Protein AF-A0A227J0B3-F1 (afdb_monomer_lite)

pLDDT: mean 82.49, std 16.49, range [45.88, 97.81]

Structure (mmCIF, N/CA/C/O backbone):
data_AF-A0A227J0B3-F1
#
_entry.id   AF-A0A227J0B3-F1
#
loop_
_atom_site.group_PDB
_atom_site.id
_atom_site.type_symbol
_atom_site.label_atom_id
_atom_site.label_alt_id
_atom_site.label_comp_id
_atom_site.label_asym_id
_atom_site.label_entity_id
_atom_site.label_seq_id
_atom_site.pdbx_PDB_ins_code
_atom_site.Cartn_x
_atom_site.Cartn_y
_atom_site.Cartn_z
_atom_site.occupancy
_atom_site.B_iso_or_equiv
_atom_site.auth_seq_id
_atom_site.auth_comp_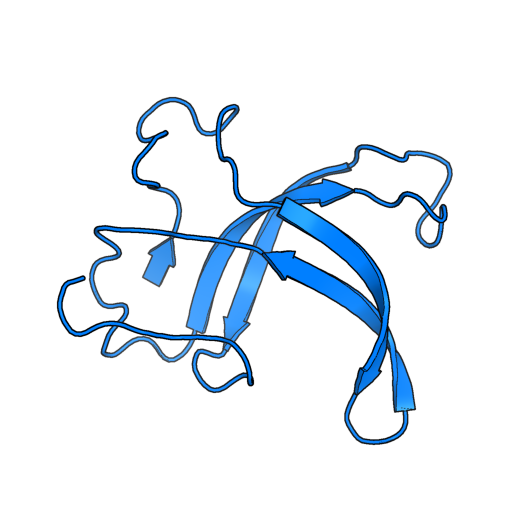id
_atom_site.auth_asym_id
_atom_site.auth_atom_id
_atom_site.pdbx_PDB_model_num
ATOM 1 N N . CYS A 1 1 ? 9.335 -9.841 -4.714 1.00 54.41 1 CYS A N 1
ATOM 2 C CA . CYS A 1 1 ? 10.410 -8.813 -4.760 1.00 54.41 1 CYS A CA 1
ATOM 3 C C . CYS A 1 1 ? 10.115 -7.730 -3.715 1.00 54.41 1 CYS A C 1
ATOM 5 O O . CYS A 1 1 ? 8.988 -7.686 -3.232 1.00 54.41 1 CYS A O 1
ATOM 7 N N . PHE A 1 2 ? 11.088 -6.890 -3.336 1.00 53.38 2 PHE A N 1
ATOM 8 C CA . PHE A 1 2 ? 10.894 -5.839 -2.322 1.00 53.38 2 PHE A CA 1
ATOM 9 C C . PHE A 1 2 ? 11.107 -4.453 -2.941 1.00 53.38 2 PHE A C 1
ATOM 11 O O . PHE A 1 2 ? 12.210 -4.114 -3.366 1.00 53.38 2 PHE A O 1
ATOM 18 N N . ALA A 1 3 ? 10.034 -3.676 -3.040 1.00 54.84 3 ALA A N 1
ATOM 19 C CA . ALA A 1 3 ? 9.983 -2.377 -3.686 1.00 54.84 3 ALA A CA 1
ATOM 20 C C . ALA A 1 3 ? 10.220 -1.255 -2.671 1.00 54.84 3 ALA A C 1
ATOM 22 O O . ALA A 1 3 ? 9.288 -0.608 -2.191 1.00 54.84 3 ALA A O 1
ATOM 23 N N . LEU A 1 4 ? 11.493 -1.038 -2.339 1.00 56.62 4 LEU A N 1
ATOM 24 C CA . LEU A 1 4 ? 11.912 0.056 -1.464 1.00 56.62 4 LEU A CA 1
ATOM 25 C C . LEU A 1 4 ? 12.257 1.319 -2.273 1.00 56.62 4 LEU A C 1
ATOM 27 O O . LEU A 1 4 ? 11.736 2.398 -1.991 1.00 56.62 4 LEU A O 1
ATOM 31 N N . THR A 1 5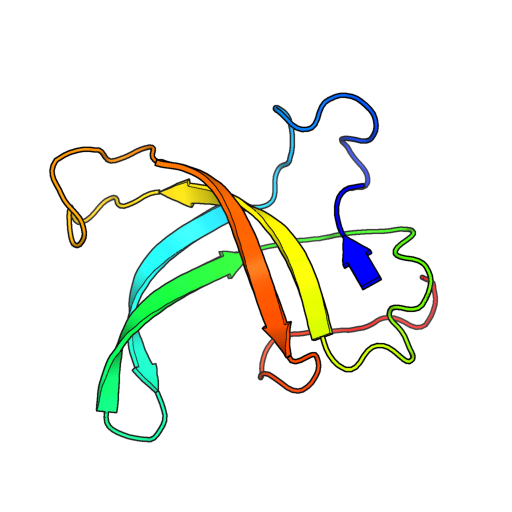 ? 13.071 1.175 -3.321 1.00 45.88 5 THR A N 1
ATOM 32 C CA . THR A 1 5 ? 13.627 2.288 -4.108 1.00 45.88 5 THR A CA 1
ATOM 33 C C . THR A 1 5 ? 12.581 2.961 -5.001 1.00 45.88 5 THR A C 1
ATOM 35 O O . THR A 1 5 ? 11.899 2.307 -5.787 1.00 45.88 5 THR A O 1
ATOM 38 N N . SER A 1 6 ? 12.473 4.284 -4.890 1.00 50.94 6 SER A N 1
ATOM 39 C CA . SER A 1 6 ? 11.631 5.151 -5.728 1.00 50.94 6 SER A CA 1
ATOM 40 C C . SER A 1 6 ? 12.511 6.123 -6.540 1.00 50.94 6 SER A C 1
ATOM 42 O O . SER A 1 6 ? 13.694 6.260 -6.223 1.00 50.94 6 SER A O 1
ATOM 44 N N . PRO A 1 7 ? 11.983 6.813 -7.573 1.00 49.75 7 PRO A N 1
ATOM 45 C CA . PRO A 1 7 ? 12.754 7.777 -8.373 1.00 49.75 7 PRO A CA 1
ATOM 46 C C . PRO A 1 7 ? 13.392 8.906 -7.549 1.00 49.75 7 PRO A C 1
ATOM 48 O O . PRO A 1 7 ? 14.411 9.457 -7.953 1.00 49.75 7 PRO A O 1
ATOM 51 N N . GLU A 1 8 ? 12.785 9.238 -6.410 1.00 48.75 8 GLU A N 1
ATOM 52 C CA . GLU A 1 8 ? 13.121 10.389 -5.565 1.00 48.75 8 GLU A CA 1
ATOM 53 C C . GLU A 1 8 ? 13.768 9.976 -4.231 1.00 48.75 8 GLU A C 1
ATOM 55 O O . GLU A 1 8 ? 14.289 10.822 -3.510 1.00 48.75 8 GLU A O 1
ATOM 60 N N . ALA A 1 9 ? 13.788 8.677 -3.908 1.00 49.75 9 ALA A N 1
ATOM 61 C CA . ALA A 1 9 ? 14.359 8.161 -2.668 1.00 49.75 9 ALA A CA 1
ATOM 62 C C . ALA A 1 9 ? 14.936 6.746 -2.842 1.00 49.75 9 ALA A C 1
ATOM 64 O O . ALA A 1 9 ? 14.204 5.778 -3.078 1.00 49.75 9 ALA A O 1
ATOM 65 N N . GLY A 1 10 ? 16.262 6.643 -2.691 1.00 53.28 10 GLY A N 1
ATOM 66 C CA . GLY A 1 10 ? 17.009 5.385 -2.586 1.00 53.28 10 GLY A CA 1
ATOM 67 C C . GLY A 1 10 ? 17.492 5.120 -1.159 1.00 53.28 10 GLY A C 1
ATOM 68 O O . GLY A 1 10 ? 17.049 4.166 -0.531 1.00 53.28 10 GLY A O 1
ATOM 69 N N . SER A 1 11 ? 18.371 5.980 -0.635 1.00 46.31 11 SER A N 1
ATOM 70 C CA . SER A 1 11 ? 18.959 5.847 0.711 1.00 46.31 11 SER A CA 1
ATOM 71 C C . SER A 1 11 ? 18.054 6.376 1.829 1.00 46.31 11 SER A C 1
ATOM 73 O O . SER A 1 11 ? 18.148 5.925 2.966 1.00 46.31 1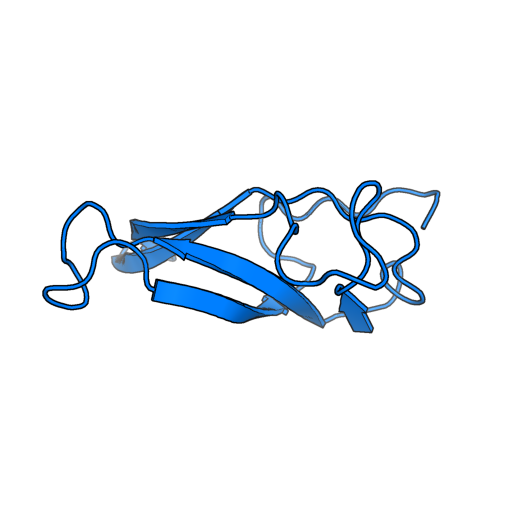1 SER A O 1
ATOM 75 N N . ASP A 1 12 ? 17.187 7.340 1.509 1.00 55.94 12 ASP A N 1
ATOM 76 C CA . ASP A 1 12 ? 16.293 7.999 2.460 1.00 55.94 12 ASP A CA 1
ATOM 77 C C . ASP A 1 12 ? 14.869 7.444 2.347 1.00 55.94 12 ASP A C 1
ATOM 79 O O . ASP A 1 12 ? 13.988 8.022 1.710 1.00 55.94 12 ASP A O 1
ATOM 83 N N . ALA A 1 13 ? 14.636 6.298 2.988 1.00 54.19 13 ALA A N 1
ATOM 84 C CA . ALA A 1 13 ? 13.306 5.695 3.070 1.00 54.19 13 ALA A CA 1
ATOM 85 C C . ALA A 1 13 ? 12.270 6.606 3.773 1.00 54.19 13 ALA A C 1
ATOM 87 O O . ALA A 1 13 ? 11.067 6.378 3.651 1.00 54.19 13 ALA A O 1
ATOM 88 N N . GLY A 1 14 ? 12.707 7.661 4.475 1.00 55.16 14 GLY A N 1
ATOM 89 C CA . GLY A 1 14 ? 11.836 8.675 5.071 1.00 55.16 14 GLY A CA 1
ATOM 90 C C . GLY A 1 14 ? 11.194 9.615 4.051 1.00 55.16 14 GLY A C 1
ATOM 91 O O . GLY A 1 14 ? 10.122 10.161 4.316 1.00 55.16 14 GLY A O 1
ATOM 92 N N . SER A 1 15 ? 11.782 9.761 2.863 1.00 60.72 15 SER A N 1
ATOM 93 C CA . SER A 1 15 ? 11.312 10.678 1.813 1.00 60.72 15 SER A CA 1
ATOM 94 C C . SER A 1 15 ? 10.452 10.006 0.739 1.00 60.72 15 SER A C 1
ATOM 96 O O . SER A 1 15 ? 10.132 10.629 -0.267 1.00 60.72 15 SER A O 1
ATOM 98 N N . ILE A 1 16 ? 10.029 8.756 0.957 1.00 73.75 16 ILE A N 1
ATOM 99 C CA . ILE A 1 16 ? 9.170 8.032 0.014 1.00 73.75 16 ILE A CA 1
ATOM 100 C C . ILE A 1 16 ? 7.867 8.835 -0.224 1.00 73.75 16 ILE A C 1
ATOM 102 O O . ILE A 1 16 ? 7.189 9.169 0.759 1.00 73.75 16 ILE A O 1
ATOM 106 N N . PRO A 1 17 ? 7.521 9.161 -1.489 1.00 79.62 17 PRO A N 1
ATOM 107 C CA . PRO A 1 17 ? 6.291 9.884 -1.825 1.00 79.62 17 PRO A CA 1
ATOM 108 C C . PRO A 1 17 ? 5.063 8.968 -1.809 1.00 79.62 17 PRO A C 1
ATOM 110 O O . PRO A 1 17 ? 3.937 9.451 -1.745 1.00 79.62 17 PRO A O 1
ATOM 113 N N . ASP A 1 18 ? 5.278 7.653 -1.860 1.00 88.69 18 ASP A N 1
ATOM 114 C CA . ASP A 1 18 ? 4.224 6.647 -1.837 1.00 88.69 18 ASP A CA 1
ATOM 115 C C . ASP A 1 18 ? 3.492 6.675 -0.500 1.00 88.69 18 ASP A C 1
ATOM 117 O O . ASP A 1 18 ? 4.107 6.655 0.575 1.00 88.69 18 ASP A O 1
ATOM 121 N N . TYR A 1 19 ? 2.168 6.681 -0.570 1.00 93.62 19 TYR A N 1
ATOM 122 C CA . TYR A 1 19 ? 1.331 6.782 0.610 1.00 93.62 19 TYR A CA 1
ATOM 123 C C . TYR A 1 19 ? 0.120 5.862 0.531 1.00 93.62 19 TYR A C 1
ATOM 125 O O . TYR A 1 19 ? -0.334 5.456 -0.541 1.00 93.62 19 TYR A O 1
ATOM 133 N N . GLY A 1 20 ? -0.396 5.544 1.709 1.00 96.12 20 GLY A N 1
ATOM 134 C CA . GLY A 1 20 ? -1.629 4.818 1.911 1.00 96.12 20 GLY A CA 1
ATOM 135 C C . GLY A 1 20 ? -2.559 5.604 2.816 1.00 96.12 20 GLY A C 1
ATOM 136 O O . GLY A 1 20 ? -2.108 6.254 3.759 1.00 96.12 20 GLY A O 1
ATOM 137 N N . VAL A 1 21 ? -3.852 5.524 2.535 1.00 97.50 21 VAL A N 1
ATOM 138 C CA . VAL A 1 21 ? -4.903 6.060 3.401 1.00 97.50 21 VAL A CA 1
ATOM 139 C C . VAL A 1 21 ? -5.757 4.900 3.882 1.00 97.50 21 VAL A C 1
ATOM 141 O O . VAL A 1 21 ? -6.266 4.131 3.063 1.00 97.50 21 VAL A O 1
ATOM 144 N N . VAL A 1 22 ? -5.890 4.759 5.198 1.00 97.81 22 VAL A N 1
ATOM 145 C CA . VAL A 1 22 ? -6.844 3.840 5.814 1.00 97.81 22 VAL A CA 1
ATOM 146 C C . VAL A 1 22 ? -8.246 4.315 5.460 1.00 97.81 22 VAL A C 1
ATOM 148 O O . VAL A 1 22 ? -8.583 5.482 5.636 1.00 97.81 22 VAL A O 1
ATOM 151 N N . CYS A 1 23 ? -9.053 3.417 4.911 1.00 96.88 23 CYS A N 1
ATOM 152 C CA . CYS A 1 23 ? -10.410 3.733 4.495 1.00 96.88 23 CYS A CA 1
ATOM 153 C C . CYS A 1 23 ? -11.280 2.480 4.494 1.00 96.88 23 CYS A C 1
ATOM 155 O O . CYS A 1 23 ? -10.785 1.354 4.371 1.00 96.88 23 CYS A O 1
ATOM 157 N N . LYS A 1 24 ? -12.596 2.678 4.533 1.00 96.88 24 LYS A N 1
ATOM 158 C CA . LYS A 1 24 ? -13.546 1.627 4.170 1.00 96.88 24 LYS A CA 1
ATOM 159 C C . LYS A 1 24 ? -13.729 1.562 2.656 1.00 96.88 24 LYS A C 1
ATOM 161 O O . LYS A 1 24 ? -13.676 2.579 1.963 1.00 96.88 24 LYS A O 1
ATOM 166 N N . GLY A 1 25 ? -13.949 0.362 2.140 1.00 93.44 25 GLY A N 1
ATOM 167 C CA . GLY A 1 25 ? -14.237 0.140 0.728 1.00 93.44 25 GLY A CA 1
ATOM 168 C C . GLY A 1 25 ? -14.921 -1.197 0.497 1.00 93.44 25 GLY A C 1
ATOM 169 O O . GLY A 1 25 ? -14.965 -2.044 1.384 1.00 93.44 25 GLY A O 1
ATOM 170 N N . GLU A 1 26 ? -15.461 -1.383 -0.701 1.00 94.12 26 GLU A N 1
ATOM 171 C CA . GLU A 1 26 ? -16.042 -2.658 -1.104 1.00 94.12 26 GLU A CA 1
ATOM 172 C C . GLU A 1 26 ? -14.946 -3.602 -1.618 1.00 94.12 26 GLU A C 1
ATOM 174 O O . GLU A 1 26 ? -14.171 -3.252 -2.512 1.00 94.12 26 GLU A O 1
ATOM 179 N N . TRP A 1 27 ? -14.892 -4.808 -1.061 1.00 89.44 27 TRP A N 1
ATOM 180 C CA . TRP A 1 27 ? -14.031 -5.898 -1.506 1.00 89.44 27 TRP A CA 1
ATOM 181 C C . TRP A 1 27 ? -14.840 -7.194 -1.516 1.00 89.44 27 TRP A C 1
ATOM 183 O O . TRP A 1 27 ? -15.448 -7.551 -0.509 1.00 89.44 27 TRP A O 1
ATOM 193 N N . GLU A 1 28 ? -14.884 -7.881 -2.661 1.00 91.06 28 GLU A N 1
ATOM 194 C CA . GLU A 1 28 ? -15.648 -9.131 -2.836 1.00 91.06 28 GLU A CA 1
ATOM 195 C C . GLU A 1 28 ? -17.117 -9.029 -2.368 1.00 91.06 28 GLU A C 1
ATOM 197 O O . GLU A 1 28 ? -17.669 -9.942 -1.752 1.00 91.06 28 GLU A O 1
ATOM 202 N N . GLY A 1 29 ? -17.758 -7.887 -2.646 1.00 94.38 29 GLY A N 1
ATOM 203 C CA . GLY A 1 29 ? -19.157 -7.627 -2.291 1.00 94.38 29 GLY A CA 1
ATOM 204 C C . GLY A 1 29 ? -19.398 -7.330 -0.808 1.00 94.38 29 GLY A C 1
ATOM 205 O O . GLY A 1 29 ? -20.544 -7.363 -0.357 1.00 94.38 29 GLY A O 1
ATOM 206 N N . LYS A 1 30 ? -18.344 -7.075 -0.023 1.00 95.75 30 LYS A N 1
ATOM 207 C CA . LYS A 1 30 ? -18.438 -6.717 1.397 1.00 95.75 30 LYS A CA 1
ATOM 208 C C . LYS A 1 30 ? -17.744 -5.392 1.663 1.00 95.75 30 LYS A C 1
ATOM 210 O O . LYS A 1 30 ? -16.669 -5.133 1.130 1.00 95.75 30 LYS A O 1
ATOM 215 N N . GLU A 1 31 ? -18.329 -4.576 2.534 1.00 96.44 31 GLU A N 1
ATOM 216 C CA . GLU A 1 31 ? -17.615 -3.436 3.103 1.00 96.44 31 GLU A CA 1
ATOM 217 C C . GLU A 1 31 ? -16.520 -3.960 4.040 1.00 96.44 31 GLU A C 1
ATOM 219 O O . GLU A 1 31 ? -16.796 -4.706 4.983 1.00 96.44 31 GLU A O 1
ATOM 224 N N . VAL A 1 32 ? -15.275 -3.580 3.768 1.00 96.56 32 VAL A N 1
ATOM 225 C CA . VAL A 1 32 ? -14.107 -3.949 4.566 1.00 96.56 32 VAL A CA 1
ATOM 226 C C . VAL A 1 32 ? -13.311 -2.708 4.944 1.00 96.56 32 VAL A C 1
ATOM 228 O O . VAL A 1 32 ? -13.299 -1.706 4.226 1.00 96.56 32 VAL A O 1
ATOM 231 N N . LEU A 1 33 ? -12.616 -2.789 6.076 1.00 97.00 33 LEU A N 1
ATOM 232 C CA . LEU A 1 33 ? -11.570 -1.838 6.428 1.00 97.00 33 LEU A CA 1
ATOM 233 C C . LEU A 1 33 ? -10.286 -2.229 5.693 1.00 97.00 33 LEU A C 1
ATOM 235 O O . LEU A 1 33 ? -9.842 -3.373 5.787 1.00 97.00 33 LEU A O 1
ATOM 239 N N . GLY A 1 34 ? -9.694 -1.287 4.968 1.00 95.44 34 GLY A N 1
ATOM 240 C CA . GLY A 1 34 ? -8.485 -1.524 4.194 1.00 95.44 34 GLY A CA 1
ATOM 241 C C . GLY A 1 34 ? -7.656 -0.262 4.017 1.00 95.44 34 GLY A C 1
ATOM 242 O O . GLY A 1 34 ? -7.798 0.716 4.750 1.00 95.44 34 GLY A O 1
ATOM 243 N N . MET A 1 35 ? -6.767 -0.297 3.029 1.00 95.31 35 MET A N 1
ATOM 244 C CA . MET A 1 35 ? -5.895 0.821 2.685 1.00 95.31 35 MET A CA 1
ATOM 245 C C . MET A 1 35 ? -5.985 1.093 1.188 1.00 95.31 35 MET A C 1
ATOM 247 O O . MET A 1 35 ? -5.862 0.171 0.379 1.00 95.31 35 MET A O 1
ATOM 251 N N . ARG A 1 36 ? -6.151 2.360 0.810 1.00 94.81 36 ARG A N 1
ATOM 252 C CA . ARG A 1 36 ? -6.001 2.812 -0.575 1.00 94.81 36 ARG A CA 1
ATOM 253 C C . ARG A 1 36 ? -4.587 3.329 -0.767 1.00 94.81 36 ARG A C 1
ATOM 255 O O . ARG A 1 36 ? -4.192 4.278 -0.095 1.00 94.81 36 ARG A O 1
ATOM 262 N N . LEU A 1 37 ? -3.838 2.695 -1.660 1.00 94.12 37 LEU A N 1
ATOM 263 C CA . LEU A 1 37 ? -2.422 2.975 -1.875 1.00 94.12 37 LEU A CA 1
ATOM 264 C C . LEU A 1 37 ? -2.215 3.724 -3.194 1.00 94.12 37 LEU A C 1
ATOM 266 O O . LEU A 1 37 ? -2.809 3.365 -4.209 1.00 94.12 37 LEU A O 1
ATOM 270 N N . THR A 1 38 ? -1.332 4.719 -3.176 1.00 90.56 38 THR A N 1
ATOM 271 C CA . THR A 1 38 ? -0.843 5.436 -4.360 1.00 90.56 38 THR A 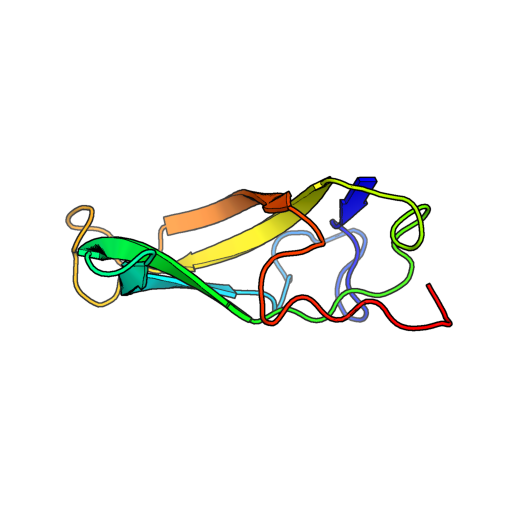CA 1
ATOM 272 C C . THR A 1 38 ? 0.679 5.371 -4.345 1.00 90.56 38 THR A C 1
ATOM 274 O O . THR A 1 38 ? 1.303 5.842 -3.392 1.00 90.56 38 THR A O 1
ATOM 277 N N . TRP A 1 39 ? 1.285 4.786 -5.380 1.00 88.81 39 TRP A N 1
ATOM 278 C CA . TRP A 1 39 ? 2.738 4.635 -5.456 1.00 88.81 39 TRP A CA 1
ATOM 279 C C . TRP A 1 39 ? 3.271 4.722 -6.887 1.00 88.81 39 TRP A C 1
ATOM 281 O O . TRP A 1 39 ? 2.560 4.440 -7.851 1.00 88.81 39 TRP A O 1
ATOM 291 N N . ASN A 1 40 ? 4.549 5.080 -7.021 1.00 85.00 40 ASN A N 1
ATOM 292 C CA . ASN A 1 40 ? 5.288 5.003 -8.280 1.00 85.00 40 ASN A CA 1
ATOM 293 C C . ASN A 1 40 ? 6.747 4.604 -8.011 1.00 85.00 40 ASN A C 1
ATOM 295 O O . ASN A 1 40 ? 7.570 5.405 -7.564 1.00 85.00 40 ASN A O 1
ATOM 299 N N . LYS A 1 41 ? 7.073 3.338 -8.289 1.00 76.81 41 LYS A N 1
ATOM 300 C CA . LYS A 1 41 ? 8.403 2.759 -8.056 1.00 76.81 41 LYS A CA 1
ATOM 301 C C . LYS A 1 41 ? 9.107 2.470 -9.383 1.00 76.81 41 LYS A C 1
ATOM 303 O O . LYS A 1 41 ? 8.472 2.087 -10.361 1.00 76.81 41 LYS A O 1
ATOM 308 N N . ARG A 1 42 ? 10.435 2.613 -9.403 1.00 71.69 42 ARG A N 1
ATOM 309 C CA . ARG A 1 42 ? 11.311 2.286 -10.548 1.00 71.69 42 ARG A CA 1
ATOM 310 C C . ARG A 1 42 ? 12.428 1.351 -10.092 1.00 71.69 42 ARG A C 1
ATOM 312 O O . ARG A 1 42 ? 12.781 1.380 -8.916 1.00 71.69 42 ARG A O 1
ATOM 319 N N . TYR A 1 43 ? 12.996 0.561 -11.005 1.00 63.97 43 TYR A N 1
ATOM 320 C CA . TYR A 1 43 ? 14.124 -0.341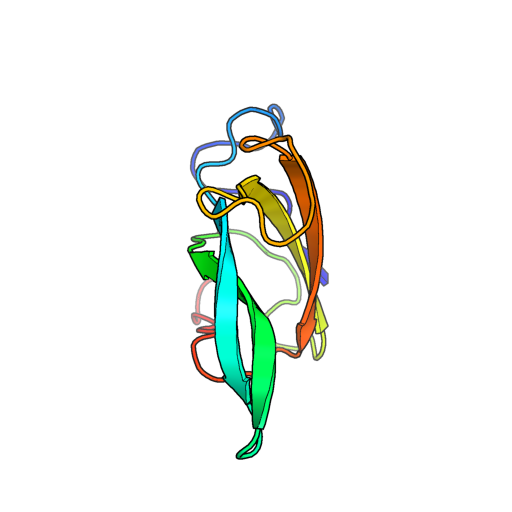 -10.729 1.00 63.97 43 TYR A CA 1
ATOM 321 C C . TYR A 1 43 ? 13.802 -1.461 -9.735 1.00 63.97 43 TYR A C 1
ATOM 323 O O . TYR A 1 43 ? 14.656 -1.901 -8.966 1.00 63.97 43 TYR A O 1
ATOM 331 N N . ILE A 1 44 ? 12.558 -1.955 -9.758 1.00 70.31 44 ILE A N 1
ATOM 332 C CA . ILE A 1 44 ? 12.158 -3.105 -8.942 1.00 70.31 44 ILE A CA 1
ATOM 333 C C . ILE A 1 44 ? 12.532 -4.392 -9.673 1.00 70.31 44 ILE A C 1
ATOM 335 O O . ILE A 1 44 ? 11.775 -4.908 -10.498 1.00 70.31 44 ILE A O 1
ATOM 339 N N . THR A 1 45 ? 13.708 -4.924 -9.352 1.00 67.44 45 THR A N 1
ATOM 340 C CA . THR A 1 45 ? 14.199 -6.200 -9.880 1.00 67.44 45 THR A CA 1
ATOM 341 C C . THR A 1 45 ? 13.178 -7.319 -9.640 1.00 67.44 45 THR A C 1
ATOM 343 O O . THR A 1 45 ? 12.627 -7.450 -8.544 1.00 67.44 45 THR A O 1
ATOM 346 N N . LEU A 1 46 ? 12.948 -8.147 -10.664 1.00 78.25 46 LEU A N 1
ATOM 347 C CA . LEU A 1 46 ? 11.990 -9.267 -10.698 1.00 78.25 46 LEU A CA 1
ATOM 348 C C . LEU A 1 46 ? 10.500 -8.907 -10.657 1.00 78.25 46 LEU A C 1
ATOM 350 O O . LEU A 1 46 ? 9.688 -9.827 -10.698 1.00 78.25 46 LEU A O 1
ATOM 354 N N . ALA A 1 47 ? 10.102 -7.634 -10.632 1.00 75.94 47 ALA A N 1
ATOM 355 C CA . ALA A 1 47 ? 8.674 -7.319 -10.638 1.00 75.94 47 ALA A CA 1
ATOM 356 C C . ALA A 1 47 ? 7.877 -7.846 -11.865 1.00 75.94 47 ALA A C 1
ATOM 358 O O . ALA A 1 47 ? 6.722 -8.187 -11.636 1.00 75.94 47 ALA A O 1
ATOM 359 N N . PRO A 1 48 ? 8.437 -8.079 -13.080 1.00 77.56 48 PRO A N 1
ATOM 360 C CA . PRO A 1 48 ? 7.702 -8.751 -14.165 1.00 77.56 48 PRO A CA 1
ATOM 361 C C . PRO A 1 48 ? 7.254 -10.185 -13.872 1.00 77.56 48 PRO A C 1
ATOM 363 O O . PRO A 1 48 ? 6.323 -10.676 -14.499 1.00 77.56 48 PRO A O 1
ATOM 366 N N . VAL A 1 49 ? 7.972 -10.891 -12.994 1.00 82.62 49 VAL A N 1
ATOM 367 C CA . VAL A 1 49 ? 7.757 -12.322 -12.706 1.00 82.62 49 VAL A CA 1
ATOM 368 C C . VAL A 1 49 ? 7.361 -12.570 -11.251 1.00 82.62 49 VAL A C 1
ATOM 370 O O . VAL A 1 49 ? 7.184 -13.715 -10.839 1.00 82.62 49 VAL A O 1
ATOM 373 N N . ALA A 1 50 ? 7.259 -11.512 -10.446 1.00 85.25 50 ALA A N 1
ATOM 374 C CA . ALA A 1 50 ? 6.825 -11.613 -9.066 1.00 85.25 50 ALA A CA 1
ATOM 375 C C . ALA A 1 50 ? 5.320 -11.890 -9.019 1.00 85.25 50 ALA A C 1
ATOM 377 O O . ALA A 1 50 ? 4.562 -11.310 -9.781 1.00 85.25 50 ALA A O 1
ATOM 378 N N . THR A 1 51 ? 4.896 -12.744 -8.091 1.00 89.44 51 THR A N 1
ATOM 379 C CA . THR A 1 51 ? 3.478 -12.939 -7.748 1.00 89.44 51 THR A CA 1
ATOM 380 C C . THR A 1 51 ? 3.052 -12.077 -6.558 1.00 89.44 51 THR A C 1
ATOM 382 O O . THR A 1 51 ? 1.869 -11.831 -6.345 1.00 89.44 51 THR A O 1
ATOM 385 N N . VAL A 1 52 ? 4.026 -11.607 -5.768 1.00 90.06 52 VAL A N 1
ATOM 386 C CA . VAL A 1 52 ? 3.827 -10.769 -4.581 1.00 90.06 52 VAL A CA 1
ATOM 387 C C . VAL A 1 52 ? 4.898 -9.674 -4.522 1.00 90.06 52 VAL A C 1
ATOM 389 O O . VAL A 1 52 ? 6.105 -9.937 -4.653 1.00 90.06 52 VAL A O 1
ATOM 392 N N . LEU A 1 53 ? 4.448 -8.443 -4.281 1.00 88.75 53 LEU A N 1
ATOM 393 C CA . LEU A 1 53 ? 5.263 -7.249 -4.066 1.00 88.75 53 LEU A CA 1
ATOM 394 C C . LEU A 1 53 ? 5.298 -6.911 -2.575 1.00 88.75 53 LEU A C 1
ATOM 396 O O . LEU A 1 53 ? 4.250 -6.765 -1.956 1.00 88.75 53 LEU A 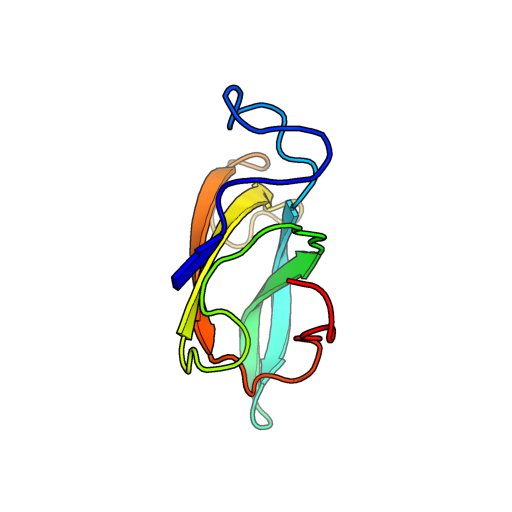O 1
ATOM 400 N N . GLY A 1 54 ? 6.486 -6.727 -2.002 1.00 90.56 54 GLY A N 1
ATOM 401 C CA . GLY A 1 54 ? 6.624 -5.972 -0.756 1.00 90.56 54 GLY A CA 1
ATOM 402 C C . GLY A 1 54 ? 6.716 -4.487 -1.079 1.00 90.56 54 GLY A C 1
ATOM 403 O O . GLY A 1 54 ? 7.620 -4.107 -1.817 1.00 90.56 54 GLY A O 1
ATOM 404 N N . LEU A 1 55 ? 5.813 -3.658 -0.561 1.00 89.31 55 LEU A N 1
ATOM 405 C CA . LEU A 1 55 ? 5.793 -2.213 -0.803 1.00 89.31 55 LEU A CA 1
ATOM 406 C C . LEU A 1 55 ? 5.919 -1.455 0.517 1.00 89.31 55 LEU A C 1
ATOM 408 O O . LEU A 1 55 ? 5.109 -1.666 1.417 1.00 89.31 55 LEU A O 1
ATOM 412 N N . ALA A 1 56 ? 6.898 -0.553 0.597 1.00 91.25 56 ALA A N 1
ATOM 413 C CA . ALA A 1 56 ? 7.022 0.416 1.682 1.00 91.25 56 ALA A CA 1
ATOM 414 C C . ALA A 1 56 ? 6.398 1.763 1.278 1.00 91.25 56 ALA A C 1
ATOM 416 O O . ALA A 1 56 ? 6.727 2.294 0.213 1.00 91.25 56 ALA A O 1
ATOM 417 N N . PHE A 1 57 ? 5.530 2.308 2.132 1.00 91.69 57 PHE A N 1
ATOM 418 C CA . PHE A 1 57 ? 4.796 3.564 1.924 1.00 91.69 57 PHE A CA 1
ATOM 419 C C . PHE A 1 57 ? 4.499 4.252 3.266 1.00 91.69 57 PHE A C 1
ATOM 421 O O . PHE A 1 57 ? 4.585 3.629 4.323 1.00 91.69 57 PHE A O 1
ATOM 428 N N . LYS A 1 58 ? 4.134 5.536 3.243 1.00 94.12 58 LYS A N 1
ATOM 429 C CA . LYS A 1 58 ? 3.657 6.263 4.433 1.00 94.12 58 LYS A CA 1
ATOM 430 C C . LYS A 1 58 ? 2.160 6.053 4.614 1.00 94.12 58 LYS A C 1
ATOM 432 O O . LYS A 1 58 ? 1.392 6.373 3.713 1.00 94.12 58 LYS A O 1
ATOM 437 N N . LEU A 1 59 ? 1.731 5.535 5.755 1.00 96.56 59 LEU A N 1
ATOM 438 C CA . LEU A 1 59 ? 0.317 5.296 6.031 1.00 96.56 59 LEU A CA 1
ATOM 439 C C . LEU A 1 59 ? -0.282 6.410 6.890 1.00 96.56 59 LEU A C 1
ATOM 441 O O . LEU A 1 59 ? 0.341 6.870 7.850 1.00 96.56 59 LEU A O 1
ATOM 445 N N . ARG A 1 60 ? -1.508 6.804 6.545 1.00 97.06 60 ARG A N 1
ATOM 446 C CA . ARG A 1 60 ? -2.332 7.751 7.295 1.00 97.06 60 ARG A CA 1
ATOM 447 C C . ARG A 1 60 ? -3.726 7.205 7.553 1.00 97.06 60 ARG A C 1
ATOM 449 O O . ARG A 1 60 ? -4.274 6.507 6.705 1.00 97.06 60 ARG A O 1
ATOM 456 N N . ASP A 1 61 ? -4.302 7.586 8.679 1.00 97.75 61 ASP A N 1
ATOM 457 C CA . ASP A 1 61 ? -5.664 7.272 9.098 1.00 97.75 61 ASP A CA 1
ATOM 458 C C . ASP A 1 61 ? -6.439 8.562 9.432 1.00 97.75 61 ASP A C 1
ATOM 460 O O . ASP A 1 61 ? -6.673 8.871 10.600 1.00 97.75 61 ASP A O 1
ATOM 464 N N . PRO A 1 62 ? -6.813 9.363 8.414 1.00 96.31 62 PRO A N 1
ATOM 465 C CA . PRO A 1 62 ? -7.470 10.660 8.610 1.00 96.31 62 PRO A CA 1
ATOM 466 C C . PRO A 1 62 ? -8.872 10.552 9.221 1.00 96.31 62 PRO A C 1
ATOM 468 O O . PRO A 1 62 ? -9.406 11.540 9.716 1.00 96.31 62 PRO A O 1
ATOM 471 N N . GLU A 1 63 ? -9.480 9.367 9.171 1.00 96.06 63 GLU A N 1
ATOM 472 C CA . GLU A 1 63 ? -10.805 9.097 9.732 1.00 96.06 63 GLU A CA 1
ATOM 473 C C . GLU A 1 63 ? -10.738 8.422 11.116 1.00 96.06 63 GLU A C 1
ATOM 475 O O . GLU A 1 63 ? -11.782 8.180 11.720 1.00 96.06 63 GLU A O 1
ATOM 480 N N . GLY A 1 64 ? -9.536 8.126 11.632 1.00 96.56 64 GLY A N 1
ATOM 481 C CA . GLY A 1 64 ? -9.343 7.486 12.938 1.00 96.56 64 GLY A CA 1
ATOM 482 C C . GLY A 1 64 ? -9.962 6.088 13.039 1.00 96.56 64 GLY A C 1
ATOM 483 O O . GLY A 1 64 ? -10.463 5.697 14.095 1.00 96.56 64 GLY A O 1
ATOM 484 N N . LEU A 1 65 ? -9.980 5.332 11.937 1.00 96.94 65 LEU A N 1
ATOM 485 C CA . LEU A 1 65 ? -10.611 4.010 11.853 1.00 96.94 65 LEU A CA 1
ATOM 486 C C . LEU A 1 65 ? -9.829 2.916 12.603 1.00 96.94 65 LEU A C 1
ATOM 488 O O . LEU A 1 65 ? -10.400 1.872 12.926 1.00 96.94 65 LEU A O 1
ATOM 492 N N . LEU A 1 66 ? -8.539 3.134 12.867 1.00 95.62 66 LEU A N 1
ATOM 493 C CA . LEU A 1 66 ? -7.655 2.242 13.625 1.00 95.62 66 LEU A CA 1
ATOM 494 C C . LEU A 1 66 ? -7.311 2.777 15.023 1.00 95.62 66 LEU A C 1
ATOM 496 O O . LEU A 1 66 ? -6.867 1.996 15.868 1.00 95.62 66 LEU A O 1
ATOM 500 N N . GLY A 1 67 ? -7.495 4.074 15.280 1.00 94.25 67 GLY A N 1
ATOM 501 C CA . GLY A 1 67 ? -7.245 4.698 16.581 1.00 94.25 67 GLY A CA 1
ATOM 502 C C . GLY A 1 67 ? -7.013 6.208 16.495 1.00 94.25 67 GLY A C 1
ATOM 503 O O . GLY A 1 67 ? -7.352 6.849 15.508 1.00 94.25 67 GLY A O 1
ATOM 504 N N . ASP A 1 68 ? -6.383 6.775 17.525 1.00 94.75 68 ASP A N 1
ATOM 505 C CA . ASP A 1 68 ? -6.294 8.236 17.705 1.00 94.75 68 ASP A CA 1
ATOM 506 C C . ASP A 1 68 ? -5.135 8.912 16.941 1.00 94.75 68 ASP A C 1
ATOM 508 O O . ASP A 1 68 ? -4.892 10.109 17.100 1.00 94.75 68 ASP A O 1
ATOM 512 N N . LYS A 1 69 ? -4.355 8.154 16.158 1.00 95.75 69 LYS A N 1
ATOM 513 C CA . LYS A 1 69 ? -3.185 8.672 15.431 1.00 95.75 69 LYS A CA 1
ATOM 514 C C . LYS A 1 69 ? -3.469 8.769 13.940 1.00 95.75 69 LYS A C 1
ATOM 516 O O . LYS A 1 69 ? -3.630 7.748 13.285 1.00 95.75 69 LYS A O 1
ATOM 521 N N . GLU A 1 70 ? -3.403 9.985 13.409 1.00 95.88 70 GLU A N 1
ATOM 522 C CA . GLU A 1 70 ? -3.561 10.232 11.975 1.00 95.88 70 GLU A CA 1
ATOM 523 C C . GLU A 1 70 ? -2.339 9.770 11.164 1.00 95.88 70 GLU A C 1
ATOM 525 O O . GLU A 1 70 ? -2.482 8.998 10.224 1.00 95.88 70 GLU A O 1
ATOM 530 N N . ASP A 1 71 ? -1.121 10.191 11.513 1.00 95.62 71 ASP A N 1
ATOM 531 C CA . ASP A 1 71 ? 0.098 9.738 10.830 1.00 95.62 71 ASP A CA 1
ATOM 532 C C . ASP A 1 71 ? 0.630 8.446 11.474 1.00 95.62 71 ASP A C 1
ATOM 534 O O . ASP A 1 71 ? 1.178 8.454 12.581 1.00 95.62 71 ASP A O 1
ATOM 538 N N . LEU A 1 72 ? 0.506 7.324 10.758 1.00 94.31 72 LEU A N 1
ATOM 539 C CA . LEU A 1 72 ? 0.955 6.002 11.218 1.00 94.31 72 LEU A CA 1
ATOM 540 C C . LEU A 1 72 ? 2.413 5.699 10.834 1.00 94.31 72 LEU A C 1
ATOM 542 O O . LEU A 1 72 ? 3.023 4.773 11.369 1.00 94.31 72 LEU A O 1
ATOM 546 N N . GLY A 1 73 ? 3.000 6.511 9.951 1.00 92.62 73 GLY A N 1
ATOM 547 C CA . GLY A 1 73 ? 4.404 6.421 9.553 1.00 92.62 73 GLY A CA 1
ATOM 548 C C . GLY A 1 73 ? 4.662 5.394 8.450 1.00 92.62 73 GLY A C 1
ATOM 549 O O . GLY A 1 73 ? 3.766 5.024 7.691 1.00 92.62 73 GLY A O 1
ATOM 550 N N . ILE A 1 74 ? 5.921 4.967 8.313 1.00 91.88 74 ILE A N 1
ATOM 551 C CA . ILE A 1 74 ? 6.317 4.011 7.270 1.00 91.88 74 ILE A CA 1
ATOM 552 C C . ILE A 1 74 ? 5.731 2.638 7.595 1.00 91.88 74 ILE A C 1
ATOM 554 O O . ILE A 1 74 ? 6.006 2.060 8.643 1.00 91.88 74 ILE A O 1
ATOM 558 N N . THR A 1 75 ? 4.964 2.106 6.654 1.00 92.81 75 THR A N 1
ATOM 559 C CA . THR A 1 75 ? 4.324 0.795 6.711 1.00 92.81 75 THR A CA 1
ATOM 560 C C . THR A 1 75 ? 4.770 -0.040 5.518 1.00 92.81 75 THR A C 1
ATOM 562 O O . THR A 1 75 ? 5.089 0.490 4.453 1.00 92.81 75 THR A O 1
ATOM 565 N N . CYS A 1 76 ? 4.810 -1.359 5.702 1.00 91.75 76 CYS A N 1
ATOM 566 C CA . CYS A 1 76 ? 5.058 -2.313 4.629 1.00 91.75 76 CYS A CA 1
ATOM 567 C C . CYS A 1 76 ? 3.838 -3.211 4.426 1.00 91.75 76 CYS A C 1
ATOM 569 O O . CYS A 1 76 ? 3.312 -3.759 5.394 1.00 91.75 76 CYS A O 1
ATOM 571 N N . ALA A 1 77 ? 3.434 -3.406 3.171 1.00 92.44 77 ALA A N 1
ATOM 572 C CA . ALA A 1 77 ? 2.395 -4.363 2.798 1.00 92.44 77 ALA A CA 1
ATOM 573 C C . ALA A 1 77 ? 2.916 -5.374 1.772 1.00 92.44 77 ALA A C 1
ATOM 575 O O . ALA A 1 77 ? 3.782 -5.057 0.953 1.00 92.44 77 ALA A O 1
ATOM 576 N N . LEU A 1 78 ? 2.359 -6.585 1.819 1.00 92.31 78 LEU A N 1
ATOM 577 C CA . LEU A 1 78 ? 2.499 -7.587 0.768 1.00 92.31 78 LEU A CA 1
ATOM 578 C C . LEU A 1 78 ? 1.276 -7.497 -0.144 1.00 92.31 78 LEU A C 1
ATOM 580 O O . LEU A 1 78 ? 0.151 -7.677 0.316 1.00 92.31 78 LEU A O 1
ATOM 584 N N . ILE A 1 79 ? 1.504 -7.199 -1.418 1.00 91.19 79 ILE A N 1
ATOM 585 C CA . ILE A 1 79 ? 0.453 -6.949 -2.404 1.00 91.19 79 ILE A CA 1
ATOM 586 C C . ILE A 1 79 ? 0.588 -7.998 -3.513 1.00 91.19 79 ILE A C 1
ATOM 588 O O . ILE A 1 79 ? 1.649 -8.060 -4.144 1.00 91.19 79 ILE A O 1
ATOM 592 N N . PRO A 1 80 ? -0.437 -8.832 -3.759 1.00 91.56 80 PRO A N 1
ATOM 593 C CA . PRO A 1 80 ? -0.458 -9.700 -4.928 1.00 91.56 80 PRO A CA 1
ATOM 594 C C . PRO A 1 80 ? -0.413 -8.864 -6.214 1.00 91.56 80 PRO A C 1
ATOM 596 O O . PRO A 1 80 ? -1.077 -7.832 -6.324 1.00 91.56 80 PRO A O 1
ATOM 599 N N . THR A 1 81 ? 0.403 -9.274 -7.182 1.00 90.38 81 THR A N 1
ATOM 600 C CA . THR A 1 81 ? 0.620 -8.503 -8.423 1.00 90.38 81 THR A CA 1
ATOM 601 C C . THR A 1 81 ? -0.580 -8.482 -9.362 1.00 90.38 81 THR A C 1
ATOM 603 O O . THR A 1 81 ? -0.604 -7.688 -10.296 1.00 90.38 81 THR A O 1
ATOM 606 N N . ASP A 1 82 ? -1.552 -9.363 -9.142 1.00 90.19 82 ASP A N 1
ATOM 607 C CA . ASP A 1 82 ? -2.783 -9.507 -9.920 1.00 90.19 82 ASP A CA 1
ATOM 608 C C . ASP A 1 82 ? -3.956 -8.673 -9.371 1.00 90.19 82 ASP A C 1
ATOM 610 O O . ASP A 1 82 ? -5.037 -8.656 -9.965 1.00 90.19 82 ASP A O 1
ATOM 614 N N . VAL A 1 83 ? -3.758 -7.935 -8.272 1.00 91.00 83 VAL A N 1
ATOM 615 C CA . VAL A 1 83 ? -4.770 -7.015 -7.739 1.00 91.00 83 VAL A CA 1
ATOM 616 C C . VAL A 1 83 ? -5.013 -5.865 -8.718 1.00 91.00 83 VAL A C 1
ATOM 618 O O . VAL A 1 83 ? -4.091 -5.230 -9.232 1.00 91.00 83 VAL A O 1
ATOM 621 N N . LYS A 1 84 ? -6.292 -5.544 -8.938 1.00 88.94 84 LYS A N 1
ATOM 622 C CA . LYS A 1 84 ? -6.715 -4.417 -9.776 1.00 88.94 84 LYS A CA 1
ATOM 623 C C . LYS A 1 84 ? -6.038 -3.111 -9.335 1.00 88.94 84 LYS A C 1
ATOM 625 O O . LYS A 1 84 ? -6.124 -2.728 -8.173 1.00 88.94 84 LYS A O 1
ATOM 630 N N . GLY A 1 85 ? -5.445 -2.396 -10.291 1.00 87.19 85 GLY A N 1
ATOM 631 C CA . GLY A 1 85 ? -4.736 -1.131 -10.057 1.00 87.19 85 GLY A CA 1
ATOM 632 C C . GLY A 1 85 ? -3.224 -1.285 -9.877 1.00 87.19 85 GLY A C 1
ATOM 633 O O . GLY A 1 85 ? -2.517 -0.282 -9.894 1.00 87.19 85 GLY A O 1
ATOM 634 N N . VAL A 1 86 ? -2.710 -2.515 -9.758 1.00 89.44 86 VAL A N 1
ATOM 635 C CA . VAL A 1 86 ? -1.274 -2.781 -9.883 1.00 89.44 86 VAL A CA 1
ATOM 636 C C . VAL A 1 86 ? -0.905 -2.780 -11.368 1.00 89.44 86 VAL A C 1
ATOM 638 O O . VAL A 1 86 ? -1.349 -3.637 -12.128 1.00 89.44 86 VAL A O 1
ATOM 641 N N . GLU A 1 87 ? -0.080 -1.820 -11.784 1.00 86.50 87 GLU A N 1
ATOM 642 C CA . GLU A 1 87 ? 0.460 -1.741 -13.145 1.00 86.50 87 GLU A CA 1
ATOM 643 C C . GLU A 1 87 ? 1.971 -2.011 -13.143 1.00 86.50 87 GLU A C 1
ATOM 645 O O . GLU A 1 87 ? 2.737 -1.400 -12.396 1.00 86.50 87 GLU A O 1
ATOM 650 N N . ILE A 1 88 ? 2.406 -2.946 -13.991 1.00 80.75 88 ILE A N 1
ATOM 651 C CA . ILE A 1 88 ? 3.790 -3.422 -14.101 1.00 80.75 88 ILE A CA 1
ATOM 652 C C . ILE A 1 88 ? 4.279 -3.083 -15.517 1.00 80.75 88 ILE A C 1
ATOM 654 O O . ILE A 1 88 ? 3.784 -3.630 -16.500 1.00 80.75 88 ILE A O 1
ATOM 658 N N . GLY A 1 89 ? 5.197 -2.119 -15.639 1.00 69.94 89 GLY A N 1
ATOM 659 C CA . GLY A 1 89 ? 5.686 -1.618 -16.931 1.00 69.94 89 GLY A CA 1
ATOM 660 C C . GLY A 1 89 ? 6.869 -2.407 -17.510 1.00 69.94 89 GLY A C 1
ATOM 661 O O . GLY A 1 89 ? 7.654 -2.995 -16.785 1.00 69.94 89 GLY A O 1
ATOM 662 N N . ASN A 1 90 ? 7.076 -2.351 -18.832 1.00 57.62 90 ASN A N 1
ATOM 663 C CA . ASN A 1 90 ? 8.133 -3.110 -19.537 1.00 57.62 90 ASN A CA 1
ATOM 664 C C . ASN A 1 90 ? 9.583 -2.719 -19.183 1.00 57.62 90 ASN A C 1
ATOM 666 O O . ASN A 1 90 ? 10.518 -3.459 -19.487 1.00 57.62 90 ASN A O 1
ATOM 670 N N . ARG A 1 91 ? 9.790 -1.543 -18.585 1.00 50.31 91 ARG A N 1
ATOM 671 C CA . ARG A 1 91 ? 11.080 -1.091 -18.053 1.00 50.31 91 ARG A CA 1
ATOM 672 C C . ARG A 1 91 ? 10.981 -1.107 -16.538 1.00 50.31 91 ARG A C 1
ATOM 674 O O . ARG A 1 91 ? 10.564 -0.119 -15.940 1.00 50.31 91 ARG A O 1
ATOM 681 N N . HIS A 1 92 ? 11.326 -2.246 -15.961 1.00 48.41 92 HIS A N 1
ATOM 682 C CA . HIS A 1 92 ? 11.693 -2.301 -14.557 1.00 48.41 92 HIS A CA 1
ATOM 683 C C . HIS A 1 92 ? 13.060 -1.674 -14.375 1.00 48.41 92 HIS A C 1
ATOM 685 O O . HIS A 1 92 ? 13.996 -2.081 -15.096 1.00 48.41 92 HIS A O 1
#

InterPro domains:
  IPR006091 Acyl-CoA dehydrogenase/oxidase, middle domain [PF02770] (1-90)
  IPR009100 Acyl-CoA dehydrogenase/oxidase, N-terminal and middle domain superfamily [SSF56645] (1-90)
  IPR046373 Acyl-CoA oxidase/dehydrogenase, middle domain superfamily [G3DSA:2.40.110.10] (1-92)

Organism: Vibrio parahaemolyticus (NCBI:txid670)

Sequence (92 aa):
CFALTSPEAGSDAGSIPDYGVVCKGEWEGKEVLGMRLTWNKRYITLAPVATVLGLAFKLRDPEGLLGDKEDLGITCALIPTDVKGVEIGNRH

Secondary structure (DSSP, 8-state):
-EE--BTTBSS-GGG---EEEEEEEEETTEEEEEEEEE------TTTTT-SEEEEEEEEE-TT-SSSS-SEEEEEEEEEETTSTT----S--

Foldseek 3Di:
DEFQAAPVDDPCSQPAPKEWEFDWDDDPNDTDTDIDIDHDTADPPCLVPDQKYWDWHWYAYPPQPPHDGGTPGIDIDIDGCPDPPRDDDPHD

Radius of gyration: 13.93 Å; chains: 1; bounding box: 38×24×37 Å